Protein AF-A0A935FQ35-F1 (afdb_monomer_lite)

Sequence (147 aa):
MSIVKEIYDVTKDLAGNKIALSKIRRALLTEVKLNDKFLWDVSVNEARPANPRLIQMISNLDVTEMKAAITCGLPFELISSKKVTTELLDGIDHIKVLGGDLETVLEKTYLKIAYLKKDYMSESLNLYVRMRNIYNYNRLLQRMLGK

Radius of gyration: 15.6 Å; chains: 1; bounding box: 35×22×47 Å

pLDDT: mean 91.28, std 6.89, range [57.78, 97.62]

Foldseek 3Di:
DEPLLVLLVPDPDPLPDLPSLLVLLVSLLVLLVQLLVLLVQLPPDPDQDDLVSLVVSLVRRDCRSLVSCLVSVDPQCSSFVDFADPVLCVVQPDDPRHRHGLNVLSVVLNVLSVVCNVCVPPPPDPSSVSSSRSSSSSSSNNVRSPD

Secondary structure (DSSP, 8-state):
--HHHHHHHH-S-TTT-HHHHHHHHHHHHHHHHHHHHHTGGGSS-SSPPPHHHHHHHHHH---HHHHHHHHTT--HHHH------HHHHTT--S---TT--HHHHHHHHHHHHHHHHHHTT-TT--HHHHHHHHHHHHHHHHHHH--

Structure (mmCIF, N/CA/C/O backbone):
data_AF-A0A935FQ35-F1
#
_entry.id   AF-A0A935FQ35-F1
#
loop_
_atom_site.group_PDB
_atom_site.id
_atom_site.type_symbol
_atom_site.label_atom_id
_atom_site.label_alt_id
_atom_site.label_comp_id
_atom_site.label_asym_id
_atom_site.label_entity_id
_atom_site.label_seq_id
_atom_site.pdbx_PDB_ins_code
_atom_site.Cartn_x
_atom_site.Cartn_y
_atom_site.Cartn_z
_atom_site.occupancy
_atom_site.B_iso_or_equiv
_atom_site.auth_seq_id
_atom_site.auth_comp_id
_atom_site.auth_asym_id
_atom_site.auth_atom_id
_atom_site.pdbx_PDB_model_num
ATOM 1 N N . MET A 1 1 ? 11.519 2.660 12.904 1.00 79.06 1 MET A N 1
ATOM 2 C CA . MET A 1 1 ? 10.545 2.419 13.991 1.00 79.06 1 MET A CA 1
ATOM 3 C C . MET A 1 1 ? 9.168 2.687 13.400 1.00 79.06 1 MET A C 1
ATOM 5 O O . MET A 1 1 ? 9.091 3.609 12.601 1.00 79.06 1 MET A O 1
ATOM 9 N N . SER A 1 2 ? 8.161 1.846 13.657 1.00 94.81 2 SER A N 1
ATOM 10 C CA . SER A 1 2 ? 6.832 1.968 13.026 1.00 94.81 2 SER A CA 1
ATOM 11 C C . SER A 1 2 ? 5.839 2.592 13.996 1.00 94.81 2 SER A C 1
ATOM 13 O O . SER A 1 2 ? 5.670 2.090 15.108 1.00 94.81 2 SER A O 1
ATOM 15 N N . ILE A 1 3 ? 5.128 3.614 13.526 1.00 94.38 3 ILE A N 1
ATOM 16 C CA . ILE A 1 3 ? 4.067 4.280 14.285 1.00 94.38 3 ILE A CA 1
ATOM 17 C C . ILE A 1 3 ? 2.875 3.336 14.472 1.00 94.38 3 ILE A C 1
ATOM 19 O O . ILE A 1 3 ? 2.256 3.322 15.534 1.00 94.38 3 ILE A O 1
ATOM 23 N N . VAL A 1 4 ? 2.547 2.523 13.462 1.00 94.88 4 VAL A N 1
ATOM 24 C CA . VAL A 1 4 ? 1.482 1.518 13.562 1.00 94.88 4 VAL A CA 1
ATOM 25 C C . VAL A 1 4 ? 1.763 0.537 14.696 1.00 94.88 4 VAL A C 1
ATOM 27 O O . VAL A 1 4 ? 0.877 0.298 15.518 1.00 94.88 4 VAL A O 1
ATOM 30 N N . LYS A 1 5 ? 2.991 0.012 14.771 1.00 94.50 5 LYS A N 1
ATOM 31 C CA . LYS A 1 5 ? 3.376 -0.915 15.837 1.00 94.50 5 LYS A CA 1
ATOM 32 C C . LYS A 1 5 ? 3.316 -0.251 17.212 1.00 94.50 5 LYS A C 1
ATOM 34 O O . LYS A 1 5 ? 2.745 -0.823 18.130 1.00 94.50 5 LYS A O 1
ATOM 39 N N . GLU A 1 6 ? 3.841 0.966 17.342 1.00 93.88 6 GLU A N 1
ATOM 40 C CA . GLU A 1 6 ? 3.776 1.718 18.601 1.00 93.88 6 GLU A CA 1
ATOM 41 C C . GLU A 1 6 ? 2.335 1.915 19.077 1.00 93.88 6 GLU A C 1
ATOM 43 O O . GLU A 1 6 ? 2.031 1.666 20.239 1.00 93.88 6 GLU A O 1
ATOM 48 N N . ILE A 1 7 ? 1.432 2.326 18.179 1.00 92.88 7 ILE A N 1
ATOM 49 C CA . ILE A 1 7 ? 0.013 2.508 18.507 1.00 92.88 7 ILE A CA 1
ATOM 50 C C . ILE A 1 7 ? -0.617 1.181 18.932 1.00 92.88 7 ILE A C 1
ATOM 52 O O . ILE A 1 7 ? -1.397 1.167 19.884 1.00 92.88 7 ILE A O 1
ATOM 56 N N . TYR A 1 8 ? -0.304 0.090 18.234 1.00 91.69 8 TYR A N 1
ATOM 57 C CA . TYR A 1 8 ? -0.809 -1.237 18.566 1.00 91.69 8 TYR A CA 1
ATOM 58 C C . TYR A 1 8 ? -0.357 -1.675 19.966 1.00 91.69 8 TYR A C 1
ATOM 60 O O . TYR A 1 8 ? -1.199 -1.987 20.803 1.00 91.69 8 TYR A O 1
ATOM 68 N N . ASP A 1 9 ? 0.944 -1.598 20.255 1.00 90.81 9 ASP A N 1
ATOM 69 C CA . ASP A 1 9 ? 1.533 -2.068 21.516 1.00 90.81 9 ASP A CA 1
ATOM 70 C C . ASP A 1 9 ? 0.982 -1.312 22.745 1.00 90.81 9 ASP A C 1
ATOM 72 O O . ASP A 1 9 ? 0.853 -1.886 23.828 1.00 90.81 9 ASP A O 1
ATOM 76 N N . VAL A 1 10 ? 0.611 -0.032 22.596 1.00 91.75 10 VAL A N 1
ATOM 77 C CA . VAL A 1 10 ? 0.049 0.778 23.696 1.00 91.75 10 VAL A CA 1
ATOM 78 C C . VAL A 1 10 ? -1.478 0.700 23.814 1.00 91.75 10 VAL A C 1
ATOM 80 O O . VAL A 1 10 ? -2.038 1.148 24.820 1.00 91.75 10 VAL A O 1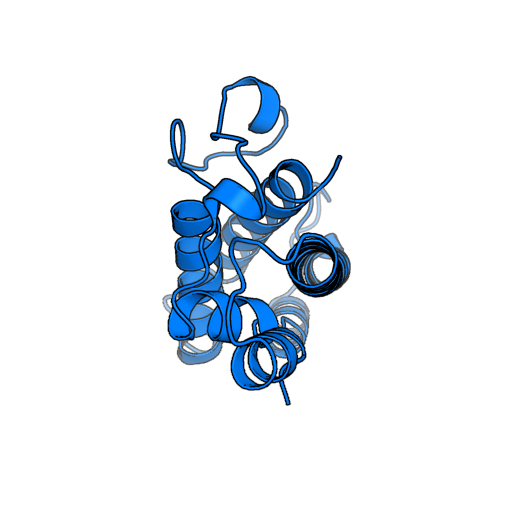
ATOM 83 N N . THR A 1 11 ? -2.179 0.155 22.815 1.00 89.38 11 THR A N 1
ATOM 84 C CA . THR A 1 11 ? -3.650 0.164 22.761 1.00 89.38 11 THR A CA 1
ATOM 85 C C . THR A 1 11 ? -4.222 -1.216 23.082 1.00 89.38 11 THR A C 1
ATOM 87 O O . THR A 1 11 ? -4.255 -2.094 22.231 1.00 89.38 11 THR A O 1
ATOM 90 N N . LYS A 1 12 ? -4.746 -1.394 24.304 1.00 75.56 12 LYS A N 1
ATOM 91 C CA . LYS A 1 12 ? -5.293 -2.684 24.780 1.00 75.56 12 LYS A CA 1
ATOM 92 C C . LYS A 1 12 ? -6.546 -3.166 24.031 1.00 75.56 12 LYS A C 1
ATOM 94 O O . LYS A 1 12 ? -6.720 -4.366 23.873 1.00 75.56 12 LYS A O 1
ATOM 99 N N . ASP A 1 13 ? -7.409 -2.245 23.601 1.00 84.38 13 ASP A N 1
ATOM 100 C CA . ASP A 1 13 ? -8.586 -2.530 22.766 1.00 84.38 13 ASP A CA 1
ATOM 101 C C . ASP A 1 13 ? -8.576 -1.601 21.552 1.00 84.38 13 ASP A C 1
ATOM 103 O O . ASP A 1 13 ? -8.977 -0.434 21.615 1.00 84.38 13 ASP A O 1
ATOM 107 N N . LEU A 1 14 ? -8.055 -2.114 20.440 1.00 85.88 14 LEU A N 1
ATOM 108 C CA . LEU A 1 14 ? -7.977 -1.355 19.202 1.00 85.88 14 LEU A CA 1
ATOM 109 C C . LEU A 1 14 ? -9.345 -1.215 18.522 1.00 85.88 14 LEU A C 1
ATOM 111 O O . LEU A 1 14 ? -9.599 -0.194 17.882 1.00 85.88 14 LEU A O 1
ATOM 115 N N . ALA A 1 15 ? -10.234 -2.199 18.681 1.00 82.56 15 ALA A N 1
ATOM 116 C CA . ALA A 1 15 ? -11.536 -2.215 18.023 1.00 82.56 15 ALA A CA 1
ATOM 117 C C . ALA A 1 15 ? -12.451 -1.102 18.556 1.00 82.56 15 ALA A C 1
ATOM 119 O O . ALA A 1 15 ? -13.135 -0.431 17.779 1.00 82.56 15 ALA A O 1
ATOM 120 N N . GLY A 1 16 ? -12.401 -0.840 19.866 1.00 84.69 16 GLY A N 1
ATOM 121 C CA . GLY A 1 16 ? -13.110 0.274 20.497 1.00 84.69 16 GLY A CA 1
ATOM 122 C C . GLY A 1 16 ? -12.470 1.651 20.266 1.00 84.69 16 GLY A C 1
ATOM 123 O O . GLY A 1 16 ? -13.125 2.684 20.439 1.00 84.69 16 GLY A O 1
ATOM 124 N N . ASN A 1 17 ? -11.200 1.714 19.850 1.00 91.88 17 ASN A N 1
ATOM 125 C CA . ASN A 1 17 ? -10.429 2.956 19.838 1.00 91.88 17 ASN A CA 1
ATOM 126 C C . ASN A 1 17 ? -10.365 3.623 18.454 1.00 91.88 17 ASN A C 1
ATOM 128 O O . ASN A 1 17 ? -9.380 3.537 17.714 1.00 91.88 17 ASN A O 1
ATOM 132 N N . LYS A 1 18 ? -11.405 4.403 18.137 1.00 90.31 18 LYS A N 1
ATOM 133 C CA . LYS A 1 18 ? -11.505 5.171 16.879 1.00 90.31 18 LYS A CA 1
ATOM 134 C C . LYS A 1 18 ? -10.328 6.125 16.639 1.00 90.31 18 LYS A C 1
ATOM 136 O O . LYS A 1 18 ? -9.962 6.367 15.488 1.00 90.31 18 LYS A O 1
ATOM 141 N N . ILE A 1 19 ? -9.736 6.682 17.699 1.00 92.69 19 ILE A N 1
ATOM 142 C CA . ILE A 1 19 ? -8.594 7.600 17.583 1.00 92.69 19 ILE A CA 1
ATOM 143 C C . ILE A 1 19 ? -7.356 6.830 17.116 1.00 92.69 19 ILE A C 1
ATOM 145 O O . ILE A 1 19 ? -6.684 7.272 16.184 1.00 92.69 19 ILE A O 1
ATOM 149 N N . ALA A 1 20 ? -7.078 5.675 17.723 1.00 93.75 20 ALA A N 1
ATOM 150 C CA . ALA A 1 20 ? -5.974 4.804 17.330 1.00 93.75 20 ALA A CA 1
ATOM 151 C C . ALA A 1 20 ? -6.133 4.316 15.881 1.00 93.75 20 ALA A C 1
ATOM 153 O O . ALA A 1 20 ? -5.219 4.493 15.075 1.00 93.75 20 ALA A O 1
ATOM 154 N N . LEU A 1 21 ? -7.323 3.830 15.508 1.00 93.94 21 LEU A N 1
ATOM 155 C CA . LEU A 1 21 ? -7.633 3.404 14.136 1.00 93.94 21 LEU A CA 1
ATOM 156 C C . LEU A 1 21 ? -7.439 4.533 13.110 1.00 93.94 21 LEU A C 1
ATOM 158 O O . LEU A 1 21 ? -6.870 4.323 12.039 1.00 93.94 21 LEU A O 1
ATOM 162 N N . SER A 1 22 ? -7.855 5.759 13.443 1.00 93.75 22 SER A N 1
ATOM 163 C CA . SER A 1 22 ? -7.659 6.935 12.584 1.00 93.75 22 SER A CA 1
ATOM 164 C C . SER A 1 22 ? -6.178 7.295 12.412 1.00 93.75 22 SER A C 1
ATOM 166 O O . SER A 1 22 ? -5.736 7.612 11.303 1.00 93.75 22 SER A O 1
ATOM 168 N N . LYS A 1 23 ? -5.384 7.207 13.487 1.00 95.25 23 LYS A N 1
ATOM 169 C CA . LYS A 1 23 ? -3.931 7.430 13.435 1.00 95.25 23 LYS A CA 1
ATOM 170 C C . LYS A 1 23 ? -3.228 6.373 12.582 1.00 95.25 23 LYS A C 1
ATOM 172 O O . LYS A 1 23 ? -2.430 6.745 11.727 1.00 95.25 23 LYS A O 1
ATOM 177 N N . ILE A 1 24 ? -3.583 5.098 12.742 1.00 95.81 24 ILE A N 1
ATOM 178 C CA . ILE A 1 24 ? -3.083 3.992 11.910 1.00 95.81 24 ILE A CA 1
ATOM 179 C C . ILE A 1 24 ? -3.425 4.228 10.437 1.00 95.81 24 ILE A C 1
ATOM 181 O O . ILE A 1 24 ? -2.535 4.204 9.588 1.00 95.81 24 ILE A O 1
ATOM 185 N N . ARG A 1 25 ? -4.692 4.538 10.120 1.00 95.94 25 ARG A N 1
ATOM 186 C CA . ARG A 1 25 ? -5.117 4.856 8.746 1.00 95.94 25 ARG A CA 1
ATOM 187 C C . ARG A 1 25 ? -4.278 5.989 8.158 1.00 95.94 25 ARG A C 1
ATOM 189 O O . ARG A 1 25 ? -3.871 5.921 7.001 1.00 95.94 25 ARG A O 1
ATOM 196 N N . ARG A 1 26 ? -4.015 7.040 8.942 1.00 96.44 26 ARG A N 1
ATOM 197 C CA . ARG A 1 26 ? -3.197 8.181 8.512 1.00 96.44 26 ARG A CA 1
ATOM 198 C C . ARG A 1 26 ? -1.737 7.788 8.281 1.00 96.44 26 ARG A C 1
ATOM 200 O O . ARG A 1 26 ? -1.170 8.254 7.296 1.00 96.44 26 ARG A O 1
ATOM 207 N N . ALA A 1 27 ? -1.147 6.963 9.145 1.00 96.88 27 ALA A N 1
ATOM 208 C CA . ALA A 1 27 ? 0.220 6.467 8.982 1.00 96.88 27 ALA A CA 1
ATOM 209 C C . ALA A 1 27 ? 0.359 5.675 7.673 1.00 96.88 27 ALA A C 1
ATOM 211 O O . ALA A 1 27 ? 1.166 6.040 6.819 1.00 96.88 27 ALA A O 1
ATOM 212 N N . LEU A 1 28 ? -0.536 4.706 7.449 1.00 97.19 28 LEU A N 1
ATOM 213 C CA . LEU A 1 28 ? -0.609 3.942 6.200 1.00 97.19 28 LEU A CA 1
ATOM 214 C C . LEU A 1 28 ? -0.792 4.852 4.980 1.00 97.19 28 LEU A C 1
ATOM 216 O O . LEU A 1 28 ? -0.039 4.764 4.015 1.00 97.19 28 LEU A O 1
ATOM 220 N N . LEU A 1 29 ? -1.750 5.784 5.022 1.00 97.25 29 LEU A N 1
ATOM 221 C CA . LEU A 1 29 ? -1.990 6.706 3.909 1.00 97.25 29 LEU A CA 1
ATOM 222 C C . LEU A 1 29 ? -0.778 7.607 3.624 1.00 97.25 29 LEU A C 1
ATOM 224 O O . LEU A 1 29 ? -0.561 7.996 2.479 1.00 97.25 29 LEU A O 1
ATOM 228 N N . THR A 1 30 ? -0.002 7.959 4.648 1.00 97.12 30 THR A N 1
ATOM 229 C CA . THR A 1 30 ? 1.198 8.792 4.501 1.00 97.12 30 THR A CA 1
ATOM 230 C C . THR A 1 30 ? 2.303 8.030 3.781 1.00 97.12 30 THR A C 1
ATOM 232 O O . THR A 1 30 ? 2.840 8.551 2.805 1.00 97.12 30 THR A O 1
ATOM 235 N N . GLU A 1 31 ? 2.580 6.790 4.194 1.00 97.38 31 GLU A N 1
ATOM 236 C CA . GLU A 1 31 ? 3.543 5.907 3.523 1.00 97.38 31 GLU A CA 1
ATOM 237 C C . GLU A 1 31 ? 3.155 5.678 2.054 1.00 97.38 31 GLU A C 1
ATOM 239 O O . GLU A 1 31 ? 3.956 5.904 1.147 1.00 97.38 31 GLU A O 1
ATOM 244 N N . VAL A 1 32 ? 1.887 5.345 1.794 1.00 96.81 32 VAL A N 1
ATOM 245 C CA . VAL A 1 32 ? 1.375 5.124 0.432 1.00 96.81 32 VAL A CA 1
ATOM 246 C C . VAL A 1 32 ? 1.503 6.393 -0.428 1.00 96.81 32 VAL A C 1
ATOM 248 O O . VAL A 1 32 ? 1.925 6.326 -1.584 1.00 96.81 32 VAL A O 1
ATOM 251 N N . LYS A 1 33 ? 1.184 7.579 0.109 1.00 96.31 33 LYS A N 1
ATOM 252 C CA . LYS A 1 33 ? 1.349 8.852 -0.620 1.00 96.31 33 LYS A CA 1
ATOM 253 C C . LYS A 1 33 ? 2.810 9.182 -0.907 1.00 96.31 33 LYS A C 1
ATOM 255 O O . LYS A 1 33 ? 3.105 9.768 -1.945 1.00 96.31 33 LYS A O 1
ATOM 260 N N . LEU A 1 34 ? 3.716 8.849 0.008 1.00 96.31 34 LEU A N 1
ATOM 261 C CA . LEU A 1 34 ? 5.145 9.053 -0.193 1.00 96.31 34 LEU A CA 1
ATOM 262 C C . LEU A 1 34 ? 5.671 8.134 -1.303 1.00 96.31 34 LEU A C 1
ATOM 264 O O . LEU A 1 34 ? 6.315 8.614 -2.235 1.00 96.31 34 LEU A O 1
ATOM 268 N N . ASN A 1 35 ? 5.297 6.855 -1.267 1.00 96.38 35 ASN A N 1
ATOM 269 C CA . ASN A 1 35 ? 5.611 5.900 -2.327 1.00 96.38 35 ASN A CA 1
ATOM 270 C C . ASN A 1 35 ? 5.076 6.353 -3.690 1.00 96.38 35 ASN A C 1
ATOM 272 O O . ASN A 1 35 ? 5.774 6.219 -4.689 1.00 96.38 35 ASN A O 1
ATOM 276 N N . ASP A 1 36 ? 3.884 6.952 -3.746 1.00 94.25 36 ASP A N 1
ATOM 277 C CA . ASP A 1 36 ? 3.321 7.474 -5.000 1.00 94.25 36 ASP A CA 1
ATOM 278 C C . ASP A 1 36 ? 4.201 8.554 -5.627 1.00 94.25 36 ASP A C 1
ATOM 280 O O . ASP A 1 36 ? 4.425 8.551 -6.834 1.00 94.25 36 ASP A O 1
ATOM 284 N N . LYS A 1 37 ? 4.748 9.453 -4.796 1.00 93.31 37 LYS A N 1
ATOM 285 C CA . LYS A 1 37 ? 5.671 10.501 -5.251 1.00 93.31 37 LYS A CA 1
ATOM 286 C C . LYS A 1 37 ? 6.951 9.905 -5.822 1.00 93.31 37 LYS A C 1
ATOM 288 O O . LYS A 1 37 ? 7.442 10.388 -6.836 1.00 93.31 37 LYS A O 1
ATOM 293 N N . PHE A 1 38 ? 7.484 8.853 -5.201 1.00 93.44 38 PHE A N 1
ATOM 294 C CA . PHE A 1 38 ? 8.663 8.161 -5.724 1.00 93.44 38 PHE A CA 1
ATOM 295 C C . PHE A 1 38 ? 8.370 7.402 -7.015 1.00 93.44 38 PHE A C 1
ATOM 297 O O . PHE A 1 38 ? 9.247 7.294 -7.864 1.00 93.44 38 PHE A O 1
ATOM 304 N N . LEU A 1 39 ? 7.140 6.915 -7.182 1.00 92.44 39 LEU A N 1
ATOM 305 C CA . LEU A 1 39 ? 6.680 6.174 -8.353 1.00 92.44 39 LEU A CA 1
ATOM 306 C C . LEU A 1 39 ? 6.173 7.069 -9.492 1.00 92.44 39 LEU A C 1
ATOM 308 O O . LEU A 1 39 ? 5.765 6.554 -10.530 1.00 92.44 39 LEU A O 1
ATOM 312 N N . TRP A 1 40 ? 6.221 8.393 -9.344 1.00 88.38 40 TRP A N 1
ATOM 313 C CA . TRP A 1 40 ? 5.671 9.316 -10.336 1.00 88.38 40 TRP A CA 1
ATOM 314 C C . TRP A 1 40 ? 6.272 9.128 -11.735 1.00 88.38 40 TRP A C 1
ATOM 316 O O . TRP A 1 40 ? 5.548 9.147 -12.724 1.00 88.38 40 TRP A O 1
ATOM 326 N N . ASP A 1 41 ? 7.570 8.849 -11.840 1.00 85.94 41 ASP A N 1
ATOM 327 C CA . ASP A 1 41 ? 8.233 8.705 -13.144 1.00 85.94 41 ASP A CA 1
ATOM 328 C C . ASP A 1 41 ? 7.845 7.417 -13.889 1.00 85.94 41 ASP A C 1
ATOM 330 O O . ASP A 1 41 ? 8.054 7.321 -15.094 1.00 85.94 41 ASP A O 1
ATOM 334 N N . VAL A 1 42 ? 7.274 6.427 -13.191 1.00 88.50 42 VAL A N 1
ATOM 335 C CA . VAL A 1 42 ? 6.693 5.218 -13.811 1.00 88.50 42 VAL A CA 1
ATOM 336 C C . VAL A 1 42 ? 5.179 5.316 -13.985 1.00 88.50 42 VAL A C 1
ATOM 338 O O . VAL A 1 42 ? 4.557 4.347 -14.431 1.00 88.50 42 VAL A O 1
ATOM 341 N N . SER A 1 43 ? 4.590 6.468 -13.644 1.00 79.69 43 SER A N 1
ATOM 342 C CA . SER A 1 43 ? 3.221 6.809 -14.026 1.00 79.69 43 SER A CA 1
ATOM 343 C C . SER A 1 43 ? 3.130 7.020 -15.546 1.00 79.69 43 SER A C 1
ATOM 345 O O . SER A 1 43 ? 4.067 6.710 -16.278 1.00 79.69 43 SER A O 1
ATOM 347 N N . VAL A 1 44 ? 1.995 7.512 -16.039 1.00 67.12 44 VAL A N 1
ATOM 348 C CA . VAL A 1 44 ? 1.570 7.553 -17.457 1.00 67.12 44 VAL A CA 1
ATOM 349 C C . VAL A 1 44 ? 2.485 8.368 -18.404 1.00 67.12 44 VAL A C 1
ATOM 351 O O . VAL A 1 44 ? 2.112 8.635 -19.540 1.00 67.12 44 VAL A O 1
ATOM 354 N N . ASN A 1 45 ? 3.684 8.764 -17.978 1.00 59.69 45 ASN A N 1
ATOM 355 C CA . ASN A 1 45 ? 4.673 9.410 -18.831 1.00 59.69 45 ASN A CA 1
ATOM 356 C C . ASN A 1 45 ? 5.121 8.479 -19.971 1.00 59.69 45 ASN A C 1
ATOM 358 O O . ASN A 1 45 ? 5.463 7.314 -19.760 1.00 59.69 45 ASN A O 1
ATOM 362 N N . GLU A 1 46 ? 5.154 9.029 -21.185 1.00 57.78 46 GLU A N 1
ATOM 363 C CA . GLU A 1 46 ? 5.440 8.311 -22.436 1.00 57.78 46 GLU A CA 1
ATOM 364 C C . GLU A 1 46 ? 6.884 7.783 -22.527 1.00 57.78 46 GLU A C 1
ATOM 366 O O . GLU A 1 46 ? 7.160 6.842 -23.272 1.00 57.78 46 GLU A O 1
ATOM 371 N N . ALA A 1 47 ? 7.812 8.332 -21.736 1.00 76.19 47 ALA A N 1
ATOM 372 C CA . ALA A 1 47 ? 9.206 7.903 -21.716 1.00 76.19 47 ALA A CA 1
ATOM 373 C C . ALA A 1 47 ? 9.494 6.962 -20.536 1.00 76.19 47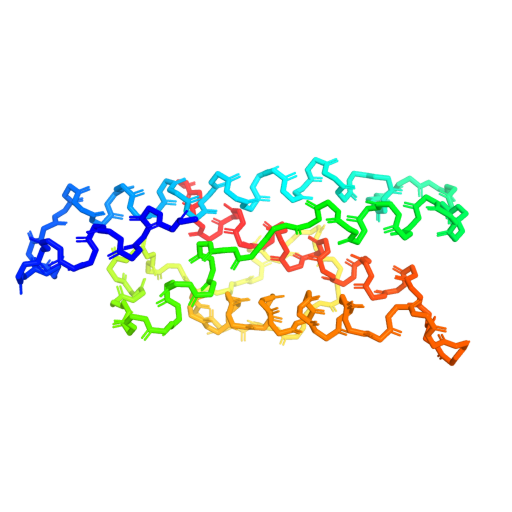 ALA A C 1
ATOM 375 O O . ALA A 1 47 ? 9.501 7.367 -19.373 1.00 76.19 47 ALA A O 1
ATOM 376 N N . ARG A 1 48 ? 9.803 5.696 -20.845 1.00 86.44 48 ARG A N 1
ATOM 377 C CA . ARG A 1 48 ? 10.277 4.709 -19.864 1.00 86.44 48 ARG A CA 1
ATOM 378 C C . ARG A 1 48 ? 11.557 5.218 -19.172 1.00 86.44 48 ARG A C 1
ATOM 380 O O . ARG A 1 48 ? 12.553 5.434 -19.865 1.00 86.44 48 ARG A O 1
ATOM 387 N N . PRO A 1 49 ? 11.592 5.317 -17.828 1.00 89.31 49 PRO A N 1
ATOM 388 C CA . PRO A 1 49 ? 12.809 5.687 -17.113 1.00 89.31 49 PRO A CA 1
ATOM 389 C C . PRO A 1 49 ? 13.943 4.683 -17.343 1.00 89.31 49 PRO A C 1
ATOM 391 O O . PRO A 1 49 ? 13.716 3.471 -17.424 1.00 89.31 49 PRO A O 1
ATOM 394 N N . ALA A 1 50 ? 15.178 5.183 -17.389 1.00 89.75 50 ALA A N 1
ATOM 395 C CA . ALA A 1 50 ? 16.368 4.341 -17.450 1.00 89.75 50 ALA A CA 1
ATOM 396 C C . ALA A 1 50 ? 16.540 3.509 -16.162 1.00 89.75 50 ALA A C 1
ATOM 398 O O . ALA A 1 50 ? 16.126 3.921 -15.075 1.00 89.75 50 ALA A O 1
ATOM 399 N N . ASN A 1 51 ? 17.210 2.357 -16.263 1.00 89.19 51 ASN A N 1
ATOM 400 C CA . ASN A 1 51 ? 17.401 1.438 -15.132 1.00 89.19 51 ASN A CA 1
ATOM 401 C C . ASN A 1 51 ? 18.004 2.089 -13.868 1.00 89.19 51 ASN A C 1
ATOM 403 O O . ASN A 1 51 ? 17.471 1.823 -12.792 1.00 89.19 51 ASN A O 1
ATOM 407 N N . PRO A 1 52 ? 19.022 2.975 -13.937 1.00 91.75 52 PRO A N 1
ATOM 408 C CA . PRO A 1 52 ? 19.542 3.640 -12.738 1.00 91.75 52 PRO A CA 1
ATOM 409 C C . PRO A 1 52 ? 18.473 4.433 -11.974 1.00 91.75 52 PRO A C 1
ATOM 411 O O . PRO A 1 52 ? 18.431 4.402 -10.744 1.00 91.75 52 PRO A O 1
ATOM 414 N N . ARG A 1 53 ? 17.553 5.086 -12.698 1.00 92.12 53 ARG A N 1
ATOM 415 C CA . ARG A 1 53 ? 16.427 5.803 -12.091 1.00 92.12 53 ARG A CA 1
ATOM 416 C C . ARG A 1 53 ? 15.450 4.836 -11.427 1.00 92.12 53 ARG A C 1
ATOM 418 O O . ARG A 1 53 ? 15.034 5.085 -10.301 1.00 92.12 53 ARG A O 1
ATOM 425 N N . LEU A 1 54 ? 15.136 3.712 -12.075 1.00 92.56 54 LEU A N 1
ATOM 426 C CA . LEU A 1 54 ? 14.276 2.673 -11.493 1.00 92.56 54 LEU A CA 1
ATOM 427 C C . LEU A 1 54 ? 14.865 2.106 -10.193 1.00 92.56 54 LEU A C 1
ATOM 429 O O . LEU A 1 54 ? 14.135 1.940 -9.221 1.00 92.56 54 LEU A O 1
ATOM 433 N N . ILE A 1 55 ? 16.177 1.867 -10.147 1.00 92.88 55 ILE A N 1
ATOM 434 C CA . ILE A 1 55 ? 16.874 1.385 -8.945 1.00 92.88 55 ILE A CA 1
ATOM 435 C C . ILE A 1 55 ? 16.771 2.407 -7.806 1.00 92.88 55 ILE A C 1
ATOM 437 O O . ILE A 1 55 ? 16.419 2.040 -6.686 1.00 92.88 55 ILE A O 1
ATOM 441 N N . GLN A 1 56 ? 16.996 3.693 -8.096 1.00 93.19 56 GLN A N 1
ATOM 442 C CA . GLN A 1 56 ? 16.839 4.767 -7.110 1.00 93.19 56 GLN A CA 1
ATOM 443 C C . GLN A 1 56 ? 15.404 4.848 -6.566 1.00 93.19 56 GLN A C 1
ATOM 445 O O . GLN A 1 56 ? 15.180 5.087 -5.380 1.00 93.19 56 GLN A O 1
ATOM 450 N N . MET A 1 57 ? 14.404 4.652 -7.424 1.00 94.12 57 MET A N 1
ATOM 451 C CA . MET A 1 57 ? 13.013 4.614 -6.983 1.00 94.12 57 MET A CA 1
ATOM 452 C C . MET A 1 57 ? 12.762 3.419 -6.054 1.00 94.12 57 MET A C 1
ATOM 454 O O . MET A 1 57 ? 12.158 3.597 -5.000 1.00 94.12 57 MET A O 1
ATOM 458 N N . ILE A 1 58 ? 13.269 2.227 -6.395 1.00 94.69 58 ILE A N 1
ATOM 459 C CA . ILE A 1 58 ? 13.148 1.009 -5.572 1.00 94.69 58 ILE A CA 1
ATOM 460 C C . ILE A 1 58 ? 13.769 1.205 -4.187 1.00 94.69 58 ILE A C 1
ATOM 462 O O . ILE A 1 58 ? 13.164 0.803 -3.191 1.00 94.69 58 ILE A O 1
ATOM 466 N N . SER A 1 59 ? 14.944 1.839 -4.099 1.00 93.75 59 SER A N 1
ATOM 467 C CA . SER A 1 59 ? 15.595 2.102 -2.810 1.00 93.75 59 SER A CA 1
ATOM 468 C C . SER A 1 59 ? 14.782 3.042 -1.919 1.00 93.75 59 SER A C 1
ATOM 470 O O . SER A 1 59 ? 14.807 2.885 -0.700 1.00 93.75 59 SER A O 1
ATOM 472 N N . ASN A 1 60 ? 14.036 3.974 -2.520 1.00 95.00 60 ASN A N 1
ATOM 473 C CA . ASN A 1 60 ? 13.244 4.973 -1.801 1.00 95.00 60 ASN A CA 1
ATOM 474 C C . ASN A 1 60 ? 11.873 4.469 -1.338 1.00 95.00 60 ASN A C 1
ATOM 476 O O . ASN A 1 60 ? 11.289 5.077 -0.446 1.00 95.00 60 ASN A O 1
ATOM 480 N N . LEU A 1 61 ? 11.345 3.389 -1.924 1.00 96.12 61 LEU A N 1
ATOM 481 C CA . LEU A 1 61 ? 10.065 2.822 -1.492 1.00 96.12 61 LEU A CA 1
ATOM 482 C C . LEU A 1 61 ? 10.121 2.436 -0.013 1.00 96.12 61 LEU A C 1
ATOM 484 O O . LEU A 1 61 ? 11.071 1.785 0.413 1.00 96.12 61 LEU A O 1
ATOM 488 N N . ASP A 1 62 ? 9.091 2.761 0.756 1.00 95.06 62 ASP A N 1
ATOM 489 C CA . ASP A 1 62 ? 8.955 2.343 2.151 1.00 95.06 62 ASP A CA 1
ATOM 490 C C . ASP A 1 62 ? 7.765 1.393 2.317 1.00 95.06 62 ASP A C 1
ATOM 492 O O . ASP A 1 62 ? 6.786 1.448 1.575 1.00 95.06 62 ASP A O 1
ATOM 496 N N . VAL A 1 63 ? 7.886 0.469 3.261 1.00 96.19 63 VAL A N 1
ATOM 497 C CA . VAL A 1 63 ? 6.849 -0.511 3.615 1.00 96.19 63 VAL A CA 1
ATOM 498 C C . VAL A 1 63 ? 6.801 -0.758 5.120 1.00 96.19 63 VAL A C 1
ATOM 500 O O . VAL A 1 63 ? 6.325 -1.800 5.572 1.00 96.19 63 VAL A O 1
ATOM 503 N N . THR A 1 64 ? 7.384 0.141 5.905 1.00 97.06 64 THR A N 1
ATOM 504 C CA . THR A 1 64 ? 7.516 0.006 7.352 1.00 97.06 64 THR A CA 1
ATOM 505 C C . THR A 1 64 ? 6.148 -0.086 8.023 1.00 97.06 64 THR A C 1
ATOM 507 O O . THR A 1 64 ? 5.924 -0.996 8.826 1.00 97.06 64 THR A O 1
ATOM 510 N N . GLU A 1 65 ? 5.219 0.796 7.660 1.00 97.62 65 GLU A N 1
ATOM 511 C CA . GLU A 1 65 ? 3.870 0.821 8.222 1.00 97.62 65 GLU A CA 1
ATOM 512 C C . GLU A 1 65 ? 2.991 -0.290 7.643 1.00 97.62 65 GLU A C 1
ATOM 514 O O . GLU A 1 65 ? 2.256 -0.929 8.398 1.00 97.62 65 GLU A O 1
ATOM 519 N N . MET A 1 66 ? 3.107 -0.596 6.343 1.00 96.62 66 MET A N 1
ATOM 520 C CA . MET A 1 66 ? 2.435 -1.761 5.751 1.00 96.62 66 MET A CA 1
ATOM 521 C C . MET A 1 66 ? 2.840 -3.062 6.450 1.00 96.62 66 MET A C 1
ATOM 523 O O . MET A 1 66 ? 1.983 -3.844 6.860 1.00 96.62 66 MET A O 1
ATOM 527 N N . LYS A 1 67 ? 4.147 -3.283 6.627 1.00 96.56 67 LYS A N 1
ATOM 528 C CA . LYS A 1 67 ? 4.674 -4.472 7.302 1.00 96.56 67 LYS A CA 1
ATOM 529 C C . LYS A 1 67 ? 4.138 -4.563 8.725 1.00 96.56 67 LYS A C 1
ATOM 531 O O . LYS A 1 67 ? 3.658 -5.621 9.114 1.00 96.56 67 LYS A O 1
ATOM 536 N N . ALA A 1 68 ? 4.205 -3.468 9.483 1.00 96.12 68 ALA A N 1
ATOM 537 C CA . ALA A 1 68 ? 3.709 -3.439 10.852 1.00 96.12 68 ALA A CA 1
ATOM 538 C C . ALA A 1 68 ? 2.216 -3.779 10.923 1.00 96.12 68 ALA A C 1
ATOM 540 O O . ALA A 1 68 ? 1.836 -4.643 11.709 1.00 96.12 68 ALA A O 1
ATOM 541 N N . ALA A 1 69 ? 1.398 -3.177 10.056 1.00 94.88 69 ALA A N 1
ATOM 542 C CA . ALA A 1 69 ? -0.037 -3.429 10.003 1.00 94.88 69 ALA A CA 1
ATOM 543 C C . ALA A 1 69 ? -0.377 -4.910 9.774 1.00 94.88 69 ALA A C 1
ATOM 545 O O . ALA A 1 69 ? -1.231 -5.447 10.477 1.00 94.88 69 ALA A O 1
ATOM 546 N N . ILE A 1 70 ? 0.318 -5.576 8.846 1.00 94.31 70 ILE A N 1
ATOM 547 C CA . ILE A 1 70 ? 0.140 -7.014 8.587 1.00 94.31 70 ILE A CA 1
ATOM 548 C C . ILE A 1 70 ? 0.574 -7.826 9.811 1.00 94.31 70 ILE A C 1
ATOM 550 O O . ILE A 1 70 ? -0.160 -8.682 10.293 1.00 94.31 70 ILE A O 1
ATOM 554 N N . THR A 1 71 ? 1.762 -7.547 10.355 1.00 93.50 71 THR A N 1
ATOM 555 C CA . THR A 1 71 ? 2.329 -8.359 11.444 1.00 93.50 71 THR A CA 1
ATOM 556 C C . THR A 1 71 ? 1.599 -8.212 12.775 1.00 93.50 71 THR A C 1
ATOM 558 O O . THR A 1 71 ? 1.625 -9.136 13.581 1.00 93.50 71 THR A O 1
ATOM 561 N N . CYS A 1 72 ? 0.964 -7.064 13.019 1.00 90.50 72 CYS A N 1
ATOM 562 C CA . CYS A 1 72 ? 0.198 -6.808 14.235 1.00 90.50 72 CYS A CA 1
ATOM 563 C C . CYS A 1 72 ? -1.227 -7.383 14.180 1.00 90.50 72 CYS A C 1
ATOM 565 O O . CYS A 1 72 ? -1.925 -7.303 15.183 1.00 90.50 72 CYS A O 1
ATOM 567 N N . GLY A 1 73 ? -1.677 -7.934 13.044 1.00 84.88 73 GLY A N 1
ATOM 568 C CA . GLY A 1 73 ? -3.027 -8.493 12.915 1.00 84.88 73 GLY A CA 1
ATOM 569 C C . GLY A 1 73 ? -4.124 -7.447 13.123 1.00 84.88 73 GLY A C 1
ATOM 570 O O . GLY A 1 73 ? 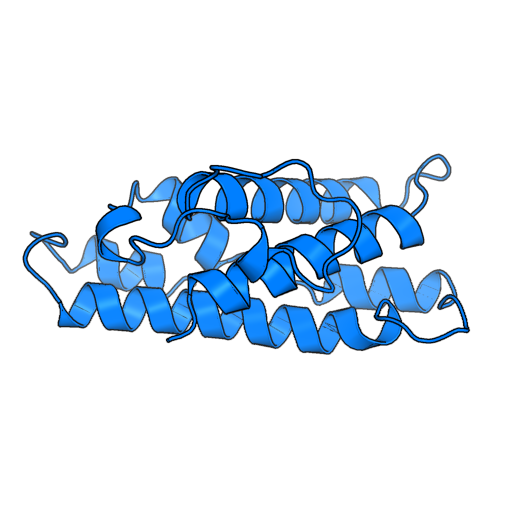-5.082 -7.679 13.860 1.00 84.88 73 GLY A O 1
ATOM 571 N N . LEU A 1 74 ? -3.957 -6.256 12.538 1.00 90.06 74 LEU A N 1
ATOM 572 C CA . LEU A 1 74 ? -4.921 -5.174 12.720 1.00 90.06 74 LEU A CA 1
ATOM 573 C C . LEU A 1 74 ? -6.303 -5.551 12.156 1.00 90.06 74 LEU A C 1
ATOM 575 O O . LEU A 1 74 ? -6.384 -6.175 11.102 1.00 90.06 74 LEU A O 1
ATOM 579 N N . PRO A 1 75 ? -7.406 -5.089 12.772 1.00 90.50 75 PRO A N 1
ATOM 580 C CA . PRO A 1 75 ? -8.744 -5.276 12.226 1.00 90.50 75 PRO A CA 1
ATOM 581 C C . PRO A 1 75 ? -8.954 -4.344 11.020 1.00 90.50 75 PRO A C 1
ATOM 583 O O . PRO A 1 75 ? -9.484 -3.235 11.147 1.00 90.50 75 PRO A O 1
ATOM 586 N N . PHE A 1 76 ? -8.506 -4.771 9.836 1.00 93.12 76 PHE A N 1
ATOM 587 C CA . PHE A 1 76 ? -8.483 -3.948 8.622 1.00 93.12 76 PHE A CA 1
ATOM 588 C C . PHE A 1 76 ? -9.860 -3.432 8.200 1.00 93.12 76 PHE A C 1
ATOM 590 O O . PHE A 1 76 ? -9.948 -2.304 7.719 1.00 93.12 76 PHE A O 1
ATOM 597 N N . GLU A 1 77 ? -10.935 -4.177 8.457 1.00 92.50 77 GLU A N 1
ATOM 598 C CA . GLU A 1 77 ? -12.312 -3.741 8.182 1.00 92.50 77 GLU A CA 1
ATOM 599 C C . GLU A 1 77 ? -12.710 -2.487 8.981 1.00 92.50 77 GLU A C 1
ATOM 601 O O . GLU A 1 77 ? -13.466 -1.643 8.495 1.00 92.50 77 GLU A O 1
ATOM 606 N N . LEU A 1 78 ? -12.153 -2.314 10.188 1.00 91.94 78 LEU A N 1
ATOM 607 C CA . LEU A 1 78 ? -12.353 -1.113 11.007 1.00 91.94 78 LEU A CA 1
ATOM 608 C C . LEU A 1 78 ? -11.488 0.061 10.522 1.00 91.94 78 LEU A C 1
ATOM 610 O O . LEU A 1 78 ? -11.817 1.229 10.749 1.00 91.94 78 LEU A O 1
ATOM 614 N N . ILE A 1 79 ? -10.385 -0.233 9.824 1.00 92.75 79 ILE A N 1
ATOM 615 C CA . ILE A 1 79 ? -9.533 0.770 9.179 1.00 92.75 79 ILE A CA 1
ATOM 616 C C . ILE A 1 79 ? -10.156 1.221 7.862 1.00 92.75 79 ILE A C 1
ATOM 618 O O . ILE A 1 79 ? -10.182 2.420 7.609 1.00 92.75 79 ILE A O 1
ATOM 622 N N . SER A 1 80 ? -10.669 0.326 7.028 1.00 93.38 80 SER A N 1
ATOM 623 C CA . SER A 1 80 ? -11.450 0.664 5.840 1.00 93.38 80 SER A CA 1
ATOM 624 C C . SER A 1 80 ? -12.384 -0.484 5.490 1.00 93.38 80 SER A C 1
ATOM 626 O O . SER A 1 80 ? -11.941 -1.608 5.284 1.00 93.38 80 SER A O 1
ATOM 628 N N . SER A 1 81 ? -13.669 -0.173 5.346 1.00 92.44 81 SER A N 1
ATOM 629 C CA . SER A 1 81 ? -14.689 -1.118 4.890 1.00 92.44 81 SER A CA 1
ATOM 630 C C . SER A 1 81 ? -14.813 -1.177 3.362 1.00 92.44 81 SER A C 1
ATOM 632 O O . SER A 1 81 ? -15.678 -1.878 2.834 1.00 92.44 81 SER A O 1
ATOM 634 N N . LYS A 1 82 ? -13.983 -0.422 2.626 1.00 94.31 82 LYS A N 1
ATOM 635 C CA . LYS A 1 82 ? -14.005 -0.408 1.160 1.00 94.31 82 LYS A CA 1
ATOM 636 C C . LYS A 1 82 ? -13.526 -1.758 0.624 1.00 94.31 82 LYS A C 1
ATOM 638 O O . LYS A 1 82 ? -12.434 -2.210 0.960 1.00 94.31 82 LYS A O 1
ATOM 643 N N . LYS A 1 83 ? -14.312 -2.348 -0.275 1.00 94.38 83 LYS A N 1
ATOM 644 C CA . LYS A 1 83 ? -13.882 -3.454 -1.141 1.00 94.38 83 LYS A CA 1
ATOM 645 C C . LYS A 1 83 ? -13.497 -2.910 -2.503 1.00 94.38 83 LYS A C 1
ATOM 647 O O . LYS A 1 83 ? -14.055 -1.907 -2.933 1.00 94.38 83 LYS A O 1
ATOM 652 N N . VAL A 1 84 ? -12.569 -3.569 -3.184 1.00 94.12 84 VAL A N 1
ATOM 653 C CA . VAL A 1 84 ? -12.166 -3.201 -4.542 1.00 94.12 84 VAL A CA 1
ATOM 654 C C . VAL A 1 84 ? -13.335 -3.426 -5.498 1.00 94.12 84 VAL A C 1
ATOM 656 O O . VAL A 1 84 ? -13.694 -4.566 -5.796 1.00 94.12 84 VAL A O 1
ATOM 659 N N . THR A 1 85 ? -13.903 -2.334 -5.996 1.00 94.12 85 THR A N 1
ATOM 660 C CA . THR A 1 85 ? -14.943 -2.330 -7.026 1.00 94.12 85 THR A CA 1
ATOM 661 C C . THR A 1 85 ? -14.383 -1.876 -8.371 1.00 94.12 85 THR A C 1
ATOM 663 O O . THR A 1 85 ? -13.240 -1.424 -8.467 1.00 94.12 85 THR A O 1
ATOM 666 N N . THR A 1 86 ? -15.197 -1.975 -9.418 1.00 91.44 86 THR A N 1
ATOM 667 C CA . THR A 1 86 ? -14.896 -1.432 -10.748 1.00 91.44 86 THR A CA 1
ATOM 668 C C . THR A 1 86 ? -14.586 0.061 -10.705 1.00 91.44 86 THR A C 1
ATOM 670 O O . THR A 1 86 ? -13.627 0.498 -11.331 1.00 91.44 86 THR A O 1
ATOM 673 N N . GLU A 1 87 ? -15.309 0.829 -9.890 1.00 91.62 87 GLU A N 1
ATOM 674 C CA . GLU A 1 87 ? -15.108 2.277 -9.746 1.00 91.62 87 GLU A CA 1
ATOM 675 C C . GLU A 1 87 ? -13.754 2.584 -9.094 1.00 91.62 87 GLU A C 1
ATOM 677 O O . GLU A 1 87 ? -13.044 3.500 -9.504 1.00 91.62 87 GLU A O 1
ATOM 682 N N . LEU A 1 88 ? -13.338 1.785 -8.102 1.00 91.69 88 LEU A N 1
ATOM 683 C CA . LEU A 1 88 ? -12.019 1.942 -7.481 1.00 91.69 88 LEU A CA 1
ATOM 684 C C . LEU A 1 88 ? -10.866 1.562 -8.409 1.00 91.69 88 LEU A C 1
ATOM 686 O O . LEU A 1 88 ? -9.746 2.023 -8.175 1.00 91.69 88 LEU A O 1
ATOM 690 N N . LEU A 1 89 ? -11.122 0.758 -9.440 1.00 91.69 89 LEU A N 1
ATOM 691 C CA . LEU A 1 89 ? -10.141 0.363 -10.449 1.00 91.69 89 LEU A CA 1
ATOM 692 C C . LEU A 1 89 ? -10.099 1.305 -11.657 1.00 91.69 89 LEU A C 1
ATOM 694 O O . LEU A 1 89 ? -9.201 1.167 -12.482 1.00 91.69 89 LEU A O 1
ATOM 698 N N . ASP A 1 90 ? -11.006 2.279 -11.756 1.00 90.38 90 ASP A N 1
ATOM 699 C CA . ASP A 1 90 ? -11.069 3.175 -12.911 1.00 90.38 90 ASP A CA 1
ATOM 700 C C . ASP A 1 90 ? -9.756 3.955 -13.116 1.00 90.38 90 ASP A C 1
ATOM 702 O O . ASP A 1 90 ? -9.210 4.550 -12.180 1.00 90.38 90 ASP A O 1
ATOM 706 N N . GLY A 1 91 ? -9.193 3.911 -14.322 1.00 85.50 91 GLY A N 1
ATOM 707 C CA . GLY A 1 91 ? -7.873 4.479 -14.621 1.00 85.50 91 GLY A CA 1
ATOM 708 C C . GLY A 1 91 ? -6.685 3.798 -13.916 1.00 85.50 91 GLY A C 1
ATOM 709 O O . GLY A 1 91 ? -5.597 4.374 -13.875 1.00 85.50 91 GLY A O 1
ATOM 710 N N . ILE A 1 92 ? -6.868 2.605 -13.333 1.00 88.38 92 ILE A N 1
ATOM 711 C CA . ILE A 1 92 ? -5.789 1.751 -12.816 1.00 88.38 92 ILE A CA 1
ATOM 712 C C . ILE A 1 92 ? -5.662 0.513 -13.707 1.00 88.38 92 ILE A C 1
ATOM 714 O O . ILE A 1 92 ? -6.503 -0.384 -13.693 1.00 88.38 92 ILE A O 1
ATOM 718 N N . ASP A 1 93 ? -4.558 0.427 -14.444 1.00 75.75 93 ASP A N 1
ATOM 719 C CA . ASP A 1 93 ? -4.309 -0.687 -15.357 1.00 75.75 93 ASP A CA 1
ATOM 720 C C . ASP A 1 93 ? -4.111 -2.034 -14.635 1.00 75.75 93 ASP A C 1
ATOM 722 O O . ASP A 1 93 ? -3.345 -2.153 -13.675 1.00 75.75 93 ASP A O 1
ATOM 726 N N . HIS A 1 94 ? -4.693 -3.092 -15.207 1.00 69.81 94 HIS A N 1
ATOM 727 C CA . HIS A 1 94 ? -4.221 -4.482 -15.106 1.00 69.81 94 HIS A CA 1
ATOM 728 C C . HIS A 1 94 ? -3.888 -5.025 -13.697 1.00 69.81 94 HIS A C 1
ATOM 730 O O . HIS A 1 94 ? -2.896 -5.742 -13.522 1.00 69.81 94 HIS A O 1
ATOM 736 N N . ILE A 1 95 ? -4.732 -4.780 -12.688 1.00 82.94 95 ILE A N 1
ATOM 737 C CA . ILE A 1 95 ? -4.609 -5.435 -11.373 1.00 82.94 95 ILE A CA 1
ATOM 738 C C . ILE A 1 95 ? -5.758 -6.417 -11.104 1.00 82.94 95 ILE A C 1
ATOM 740 O O . ILE A 1 95 ? -6.935 -6.075 -11.135 1.00 82.94 95 ILE A O 1
ATOM 744 N N . LYS A 1 96 ? -5.411 -7.680 -10.822 1.00 85.19 96 LYS A N 1
ATOM 745 C CA . LYS A 1 96 ? -6.365 -8.755 -10.490 1.00 85.19 96 LYS A CA 1
ATOM 746 C C . LYS A 1 96 ? -6.646 -8.785 -8.983 1.00 85.19 96 LYS A C 1
ATOM 748 O O . LYS A 1 96 ? -6.077 -9.600 -8.252 1.00 85.19 96 LYS A O 1
ATOM 753 N N . VAL A 1 97 ? -7.467 -7.843 -8.524 1.00 91.25 97 VAL A N 1
ATOM 754 C CA . VAL A 1 97 ? -7.842 -7.672 -7.102 1.00 91.25 97 VAL A CA 1
ATOM 755 C C . VAL A 1 97 ? -9.309 -7.291 -6.894 1.00 91.25 97 VAL A C 1
ATOM 757 O O . VAL A 1 97 ? -9.668 -6.873 -5.801 1.00 91.25 97 VAL A O 1
ATOM 760 N N . LEU A 1 98 ? -10.162 -7.437 -7.914 1.00 91.12 98 LEU A N 1
ATOM 761 C CA . LEU A 1 98 ? -11.598 -7.176 -7.786 1.00 91.12 98 LEU A CA 1
ATOM 762 C C . LEU A 1 98 ? -12.194 -7.990 -6.625 1.00 91.12 98 LEU A C 1
ATOM 764 O O . LEU A 1 98 ? -11.901 -9.176 -6.486 1.00 91.12 98 LEU A O 1
ATOM 768 N N . GLY A 1 99 ? -13.000 -7.339 -5.788 1.00 92.00 99 GLY A N 1
ATOM 769 C CA . GLY A 1 99 ? -13.586 -7.928 -4.584 1.00 92.00 99 GLY A CA 1
ATOM 770 C C . GLY A 1 99 ? -12.642 -8.033 -3.381 1.00 92.00 99 GLY A C 1
ATOM 771 O O . GLY A 1 99 ? -13.114 -8.359 -2.295 1.00 92.00 99 GLY A O 1
ATOM 772 N N . GLY A 1 100 ? -11.348 -7.732 -3.542 1.00 94.81 100 GLY A N 1
ATOM 773 C CA . GLY A 1 100 ? -10.378 -7.725 -2.447 1.00 94.81 100 GLY A CA 1
ATOM 774 C C . GLY A 1 100 ? -10.674 -6.643 -1.407 1.00 94.81 100 GLY A C 1
ATOM 775 O O . GLY A 1 100 ? -11.231 -5.591 -1.722 1.00 94.81 100 GLY A O 1
ATOM 776 N N . ASP A 1 101 ? -10.293 -6.900 -0.164 1.00 96.00 101 ASP A N 1
ATOM 777 C CA . ASP A 1 101 ? -10.354 -5.949 0.947 1.00 96.00 101 ASP A CA 1
ATOM 778 C C . ASP A 1 101 ? -9.017 -5.212 1.140 1.00 96.00 101 ASP A C 1
ATOM 780 O O . ASP A 1 101 ? -8.056 -5.392 0.383 1.00 96.00 101 ASP A O 1
ATOM 784 N N . LEU A 1 102 ? -8.973 -4.318 2.135 1.00 96.19 102 LEU A N 1
ATOM 785 C CA . LEU A 1 102 ? -7.778 -3.533 2.437 1.00 96.19 102 LEU A CA 1
ATOM 786 C C . LEU A 1 102 ? -6.580 -4.431 2.767 1.00 96.19 102 LEU A C 1
ATOM 788 O O . LEU A 1 102 ? -5.484 -4.157 2.282 1.00 96.19 102 LEU A O 1
ATOM 792 N N . GLU A 1 103 ? -6.787 -5.487 3.554 1.00 96.19 103 GLU A N 1
ATOM 793 C CA . GLU A 1 103 ? -5.737 -6.430 3.947 1.00 96.19 103 GLU A CA 1
ATOM 794 C C . GLU A 1 103 ? -5.102 -7.088 2.720 1.00 96.19 103 GLU A C 1
ATOM 796 O O . GLU A 1 103 ? -3.893 -6.980 2.511 1.00 96.19 103 GLU A O 1
ATOM 801 N N . THR A 1 104 ? -5.931 -7.650 1.838 1.00 95.94 104 THR A N 1
ATOM 802 C CA . THR A 1 104 ? -5.496 -8.323 0.611 1.00 95.94 104 THR A CA 1
ATOM 803 C C . THR A 1 104 ? -4.647 -7.407 -0.270 1.00 95.94 104 THR A C 1
ATOM 805 O O . THR A 1 104 ? -3.618 -7.813 -0.821 1.00 95.94 104 THR A O 1
ATOM 808 N N . VAL A 1 105 ? -5.083 -6.160 -0.469 1.00 96.56 105 VAL A N 1
ATOM 809 C CA . VAL A 1 105 ? -4.363 -5.208 -1.328 1.00 96.56 105 VAL A CA 1
ATOM 810 C C . VAL A 1 105 ? -3.065 -4.754 -0.658 1.00 96.56 105 VAL A C 1
ATOM 812 O O . VAL A 1 105 ? -2.038 -4.628 -1.334 1.00 96.56 105 VAL A O 1
ATOM 815 N N . LEU A 1 106 ? -3.082 -4.547 0.657 1.00 96.69 106 LEU A N 1
ATOM 816 C CA . LEU A 1 106 ? -1.929 -4.105 1.434 1.00 96.69 106 LEU A CA 1
ATOM 817 C C . LEU A 1 106 ? -0.847 -5.191 1.480 1.00 96.69 106 LEU A C 1
ATOM 819 O O . LEU A 1 106 ? 0.307 -4.902 1.160 1.00 96.69 106 LEU A O 1
ATOM 823 N N . GLU A 1 107 ? -1.217 -6.447 1.734 1.00 96.19 107 GLU A N 1
ATOM 824 C CA . GLU A 1 107 ? -0.305 -7.595 1.703 1.00 96.19 107 GLU A CA 1
ATOM 825 C C . GLU A 1 107 ? 0.319 -7.788 0.317 1.00 96.19 107 GLU A C 1
ATOM 827 O O . GLU A 1 107 ? 1.543 -7.878 0.181 1.00 96.19 107 GLU A O 1
ATOM 832 N N . LYS A 1 108 ? -0.497 -7.763 -0.746 1.00 95.75 108 LYS A N 1
ATOM 833 C CA . LYS A 1 108 ? 0.012 -7.865 -2.122 1.00 95.75 108 LYS A CA 1
ATOM 834 C C . LYS A 1 108 ? 1.004 -6.752 -2.448 1.00 95.75 108 LYS A C 1
ATOM 836 O O . LYS A 1 108 ? 1.995 -7.009 -3.133 1.00 95.75 108 LYS A O 1
ATOM 841 N N . THR A 1 109 ? 0.746 -5.530 -1.988 1.00 96.44 109 THR A N 1
ATOM 842 C CA . THR A 1 109 ? 1.640 -4.385 -2.214 1.00 96.44 109 THR A CA 1
ATOM 843 C C . THR A 1 109 ? 2.949 -4.562 -1.453 1.00 96.44 109 THR A C 1
ATOM 845 O O . THR A 1 109 ? 4.020 -4.465 -2.056 1.00 96.44 109 THR A O 1
ATOM 848 N N . TYR A 1 110 ? 2.864 -4.906 -0.165 1.00 97.12 110 TYR A N 1
ATOM 849 C CA . TYR A 1 110 ? 4.014 -5.187 0.689 1.00 97.12 110 TYR A CA 1
ATOM 850 C C . TYR A 1 110 ? 4.929 -6.249 0.071 1.00 97.12 110 TYR A C 1
ATOM 852 O O . TYR A 1 110 ? 6.115 -5.990 -0.140 1.00 97.12 110 TYR A O 1
ATOM 860 N N . LEU A 1 111 ? 4.378 -7.412 -0.290 1.00 96.44 111 LEU A N 1
ATOM 861 C CA . LEU A 1 111 ? 5.151 -8.517 -0.856 1.00 96.44 111 LEU A CA 1
ATOM 862 C C . LEU A 1 111 ? 5.815 -8.128 -2.179 1.00 96.44 111 LEU A C 1
ATOM 864 O O . LEU A 1 111 ? 6.992 -8.415 -2.385 1.00 96.44 111 LEU A O 1
ATOM 868 N N . LYS A 1 112 ? 5.100 -7.428 -3.070 1.00 95.38 112 LYS A N 1
ATOM 869 C CA . LYS A 1 112 ? 5.670 -6.963 -4.345 1.00 95.38 112 LYS A CA 1
ATOM 870 C C . LYS A 1 112 ? 6.873 -6.049 -4.136 1.00 95.38 112 LYS A C 1
ATOM 872 O O . LYS A 1 112 ? 7.875 -6.225 -4.825 1.00 95.38 112 LYS A O 1
ATOM 877 N N . ILE A 1 113 ? 6.784 -5.098 -3.206 1.00 96.38 113 ILE A N 1
ATOM 878 C CA . ILE A 1 113 ? 7.892 -4.184 -2.907 1.00 96.38 113 ILE A CA 1
ATOM 879 C C . ILE A 1 113 ? 9.037 -4.940 -2.224 1.00 96.38 113 ILE A C 1
ATOM 881 O O . ILE A 1 113 ? 10.192 -4.761 -2.605 1.00 96.38 113 ILE A O 1
ATOM 885 N N . ALA A 1 114 ? 8.739 -5.812 -1.258 1.00 94.81 114 ALA A N 1
ATOM 886 C CA . ALA A 1 114 ? 9.744 -6.586 -0.533 1.00 94.81 114 ALA A CA 1
ATOM 887 C C . ALA A 1 114 ? 10.552 -7.506 -1.464 1.00 94.81 114 ALA A C 1
ATOM 889 O O . ALA A 1 114 ? 11.782 -7.498 -1.410 1.00 94.81 114 ALA A O 1
ATOM 890 N N . TYR A 1 115 ? 9.883 -8.241 -2.359 1.00 93.62 115 TYR A N 1
ATOM 891 C CA . TYR A 1 115 ? 10.562 -9.064 -3.363 1.00 93.62 115 TYR A CA 1
ATOM 892 C C . TYR A 1 115 ? 11.343 -8.214 -4.360 1.00 93.62 115 TYR A C 1
ATOM 894 O O . TYR A 1 115 ? 12.490 -8.528 -4.660 1.00 93.62 115 TYR A O 1
ATOM 902 N N . LEU A 1 116 ? 10.778 -7.093 -4.823 1.00 94.62 116 LEU A N 1
ATOM 903 C CA . LEU A 1 116 ? 11.498 -6.211 -5.736 1.00 94.62 116 LEU A CA 1
ATOM 904 C C . LEU A 1 116 ? 12.785 -5.670 -5.101 1.00 94.62 116 LEU A C 1
ATOM 906 O O . LEU A 1 116 ? 13.830 -5.705 -5.738 1.00 94.62 116 LEU A O 1
ATOM 910 N N . LYS A 1 117 ? 12.747 -5.245 -3.835 1.00 94.31 117 LYS A N 1
ATOM 911 C CA . LYS A 1 117 ? 13.941 -4.795 -3.102 1.00 94.31 117 LYS A CA 1
ATOM 912 C C . LYS A 1 117 ? 15.007 -5.880 -2.933 1.00 94.31 117 LYS A C 1
ATOM 914 O O . LYS A 1 117 ? 16.175 -5.539 -2.779 1.00 94.31 117 LYS A O 1
ATOM 919 N N . LYS A 1 118 ? 14.626 -7.157 -2.951 1.00 92.19 118 LYS A N 1
ATOM 920 C CA . LYS A 1 118 ? 15.566 -8.281 -2.882 1.00 92.19 118 LYS A CA 1
ATOM 921 C C . LYS A 1 118 ? 16.165 -8.613 -4.252 1.00 92.19 118 LYS A C 1
ATOM 923 O O . LYS A 1 118 ? 17.363 -8.855 -4.347 1.00 92.19 118 LYS A O 1
ATOM 928 N N . ASP A 1 119 ? 15.341 -8.574 -5.296 1.00 91.44 119 ASP A N 1
ATOM 929 C CA . ASP A 1 119 ? 15.662 -9.191 -6.587 1.00 91.44 119 ASP A CA 1
ATOM 930 C C . ASP A 1 119 ? 15.940 -8.170 -7.710 1.00 91.44 119 ASP A C 1
ATOM 932 O O . ASP A 1 119 ? 16.125 -8.560 -8.863 1.00 91.44 119 ASP A O 1
ATOM 936 N N . TYR A 1 120 ? 15.986 -6.861 -7.418 1.00 89.56 120 TYR A N 1
ATOM 937 C CA . TYR A 1 120 ? 16.101 -5.808 -8.446 1.00 89.56 120 TYR A CA 1
ATOM 938 C C . TYR A 1 120 ? 17.395 -5.833 -9.274 1.00 89.56 120 TYR A C 1
ATOM 940 O O . TYR A 1 120 ? 17.450 -5.192 -10.321 1.00 89.56 120 TYR A O 1
ATOM 948 N N . MET A 1 121 ? 18.422 -6.559 -8.829 1.00 87.56 121 MET A N 1
ATOM 949 C CA . MET A 1 121 ? 19.665 -6.759 -9.583 1.00 87.56 121 MET A CA 1
ATOM 950 C C . MET A 1 121 ? 19.601 -7.955 -10.549 1.00 87.56 121 MET A C 1
ATOM 952 O O . MET A 1 121 ? 20.561 -8.210 -11.269 1.00 87.56 121 MET A O 1
ATOM 956 N N . SER A 1 122 ? 18.499 -8.713 -10.574 1.00 88.06 122 SER A N 1
ATOM 957 C CA . SER A 1 122 ? 18.341 -9.849 -11.485 1.00 88.06 122 SER A CA 1
ATOM 958 C C . SER A 1 122 ? 18.160 -9.383 -12.932 1.00 88.06 122 SER A C 1
ATOM 960 O O . SER A 1 122 ? 17.196 -8.687 -13.251 1.00 88.06 122 SER A O 1
ATOM 962 N N . GLU A 1 123 ? 19.026 -9.844 -13.835 1.00 81.31 123 GLU A N 1
ATOM 963 C CA . GLU A 1 123 ? 18.967 -9.523 -15.273 1.00 81.31 123 GLU A CA 1
ATOM 964 C C . GLU A 1 123 ? 17.687 -10.036 -15.958 1.00 81.31 123 GLU A C 1
ATOM 966 O O . GLU A 1 123 ? 17.234 -9.477 -16.955 1.00 81.31 123 GLU A O 1
ATOM 971 N N . SER A 1 124 ? 17.058 -11.070 -15.391 1.00 84.94 124 SER A N 1
ATOM 972 C CA . SER A 1 124 ? 15.793 -11.636 -15.884 1.00 84.94 124 SER A CA 1
ATOM 973 C C . SER A 1 124 ? 14.558 -10.787 -15.542 1.00 84.94 124 SER A C 1
ATOM 975 O O . SER A 1 124 ? 13.458 -11.036 -16.044 1.00 84.94 124 SER A O 1
ATOM 977 N N . LEU A 1 125 ? 14.707 -9.784 -14.670 1.00 88.00 125 LEU A N 1
ATOM 978 C CA . LEU A 1 125 ? 13.595 -9.029 -14.114 1.00 88.00 125 LEU A CA 1
ATOM 979 C C . LEU A 1 125 ? 13.332 -7.746 -14.908 1.00 88.00 125 LEU A C 1
ATOM 981 O O . LEU A 1 125 ? 14.130 -6.811 -14.927 1.00 88.00 125 LEU A O 1
ATOM 985 N N . ASN A 1 126 ? 12.135 -7.627 -15.483 1.00 90.50 126 ASN A N 1
ATOM 986 C CA . ASN A 1 126 ? 11.692 -6.358 -16.056 1.00 90.50 126 ASN A CA 1
ATOM 987 C C . ASN A 1 126 ? 11.269 -5.374 -14.946 1.00 90.50 126 ASN A C 1
ATOM 989 O O . ASN A 1 126 ? 10.106 -5.349 -14.530 1.00 90.50 126 ASN A O 1
ATOM 993 N N . LEU A 1 127 ? 12.218 -4.555 -14.476 1.00 91.69 127 LEU A N 1
ATOM 994 C CA . LEU A 1 127 ? 12.009 -3.578 -13.399 1.00 91.69 127 LEU A CA 1
ATOM 995 C C . LEU A 1 127 ? 10.866 -2.606 -13.685 1.00 91.69 127 LEU A C 1
ATOM 997 O O . LEU A 1 127 ? 10.058 -2.339 -12.800 1.00 91.69 127 LEU A O 1
ATOM 1001 N N . TYR A 1 128 ? 10.760 -2.114 -14.921 1.00 91.50 128 TYR A N 1
ATOM 1002 C CA . TYR A 1 128 ? 9.725 -1.152 -15.294 1.00 91.50 128 TYR A CA 1
ATOM 1003 C C . TYR A 1 128 ? 8.321 -1.735 -15.09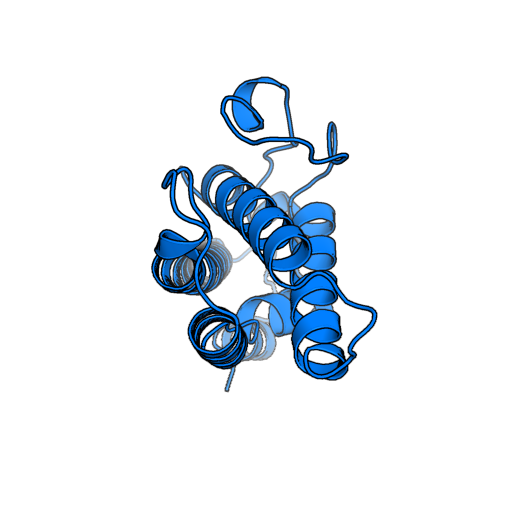7 1.00 91.50 128 TYR A C 1
ATOM 1005 O O . TYR A 1 128 ? 7.480 -1.122 -14.444 1.00 91.50 128 TYR A O 1
ATOM 1013 N N . VAL A 1 129 ? 8.081 -2.959 -15.580 1.00 90.50 129 VAL A N 1
ATOM 1014 C CA . VAL A 1 129 ? 6.778 -3.628 -15.428 1.00 90.50 129 VAL A CA 1
ATOM 1015 C C . VAL A 1 129 ? 6.457 -3.896 -13.956 1.00 90.50 129 VAL A C 1
ATOM 1017 O O . VAL A 1 129 ? 5.320 -3.700 -13.523 1.00 90.50 129 VAL A O 1
ATOM 1020 N N . ARG A 1 130 ? 7.449 -4.315 -13.159 1.00 92.12 130 ARG A N 1
ATOM 1021 C CA . ARG A 1 130 ? 7.266 -4.544 -11.715 1.00 92.12 130 ARG A CA 1
ATOM 1022 C C . ARG A 1 130 ? 6.922 -3.250 -10.980 1.00 92.12 130 ARG A C 1
ATOM 1024 O O . ARG A 1 130 ? 5.984 -3.244 -10.187 1.00 92.12 130 ARG A O 1
ATOM 1031 N N . MET A 1 131 ? 7.622 -2.165 -11.295 1.00 92.88 131 MET A N 1
ATOM 1032 C CA . MET A 1 131 ? 7.394 -0.844 -10.713 1.00 92.88 131 MET A CA 1
ATOM 1033 C C . MET A 1 131 ? 6.039 -0.262 -11.109 1.00 92.88 131 MET A C 1
ATOM 1035 O O . MET A 1 131 ? 5.323 0.232 -10.244 1.00 92.88 131 MET A O 1
ATOM 1039 N N . ARG A 1 132 ? 5.625 -0.402 -12.374 1.00 91.75 132 ARG A N 1
ATOM 1040 C CA . ARG A 1 132 ? 4.286 0.010 -12.828 1.00 91.75 132 ARG A CA 1
ATOM 1041 C C . ARG A 1 132 ? 3.177 -0.770 -12.120 1.00 91.75 132 ARG A C 1
ATOM 1043 O O . ARG A 1 132 ? 2.166 -0.199 -11.729 1.00 91.75 132 ARG A O 1
ATOM 1050 N N . ASN A 1 133 ? 3.380 -2.067 -11.888 1.00 92.50 133 ASN A N 1
ATOM 1051 C CA . ASN A 1 133 ? 2.442 -2.877 -11.109 1.00 92.50 133 ASN A CA 1
ATOM 1052 C C . ASN A 1 133 ? 2.343 -2.365 -9.660 1.00 92.50 133 ASN A C 1
ATOM 1054 O O . ASN A 1 133 ? 1.243 -2.147 -9.165 1.00 92.50 133 ASN A O 1
ATOM 1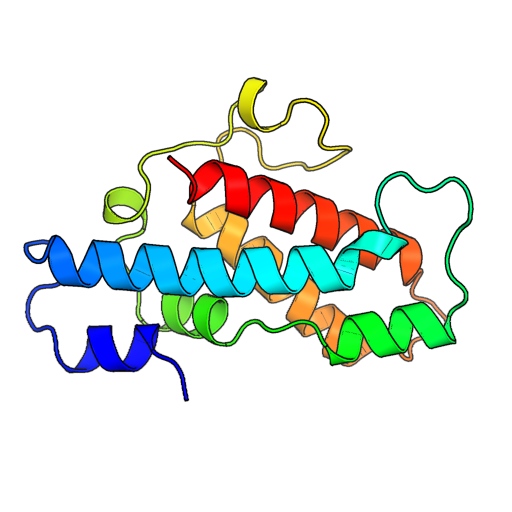058 N N . ILE A 1 134 ? 3.476 -2.100 -9.001 1.00 94.69 134 ILE A N 1
ATOM 1059 C CA . ILE A 1 134 ? 3.497 -1.514 -7.649 1.00 94.69 134 ILE A CA 1
ATOM 1060 C C . ILE A 1 134 ? 2.799 -0.151 -7.627 1.00 94.69 134 ILE A C 1
ATOM 1062 O O . ILE A 1 134 ? 1.995 0.086 -6.733 1.00 94.69 134 ILE A O 1
ATOM 1066 N N . TYR A 1 135 ? 3.042 0.710 -8.618 1.00 94.38 135 TYR A N 1
ATOM 1067 C CA . TYR A 1 135 ? 2.355 1.995 -8.760 1.00 94.38 135 TYR A CA 1
ATOM 1068 C C . TYR A 1 135 ? 0.831 1.829 -8.785 1.00 94.38 135 TYR A C 1
ATOM 1070 O O . TYR A 1 135 ? 0.133 2.467 -8.000 1.00 94.38 135 TYR A O 1
ATOM 1078 N N . ASN A 1 136 ? 0.311 0.901 -9.590 1.00 94.06 136 ASN A N 1
ATOM 1079 C CA . ASN A 1 136 ? -1.127 0.640 -9.678 1.00 94.06 136 ASN A CA 1
ATOM 1080 C C . ASN A 1 136 ? -1.727 0.167 -8.342 1.00 94.06 136 ASN A C 1
ATOM 1082 O O . ASN A 1 136 ? -2.772 0.662 -7.917 1.00 94.06 136 ASN A O 1
ATOM 1086 N N . TYR A 1 137 ? -1.046 -0.743 -7.642 1.00 95.62 137 TYR A N 1
ATOM 1087 C CA . TYR A 1 137 ? -1.454 -1.180 -6.302 1.00 95.62 137 TYR A CA 1
ATOM 1088 C C . TYR A 1 137 ? -1.391 -0.040 -5.275 1.00 95.62 137 TYR A C 1
ATOM 1090 O O . TYR A 1 137 ? -2.305 0.123 -4.469 1.00 95.62 137 TYR A O 1
ATOM 1098 N N . ASN A 1 138 ? -0.353 0.795 -5.337 1.00 95.25 138 ASN A N 1
ATOM 1099 C CA . ASN A 1 138 ? -0.185 1.944 -4.456 1.00 95.25 138 ASN A CA 1
ATOM 1100 C C . ASN A 1 138 ? -1.306 2.979 -4.662 1.00 95.25 138 ASN A C 1
ATOM 1102 O O . ASN A 1 138 ? -1.892 3.467 -3.697 1.00 95.25 138 ASN A O 1
ATOM 1106 N N . ARG A 1 139 ? -1.679 3.262 -5.916 1.00 94.31 139 ARG A N 1
ATOM 1107 C CA . ARG A 1 139 ? -2.830 4.114 -6.257 1.00 94.31 139 ARG A CA 1
ATOM 1108 C C . ARG A 1 139 ? -4.138 3.542 -5.720 1.00 94.31 139 ARG A C 1
ATOM 1110 O O . ARG A 1 139 ? -4.936 4.293 -5.159 1.00 94.31 139 ARG A O 1
ATOM 1117 N N . LEU A 1 140 ? -4.342 2.230 -5.831 1.00 95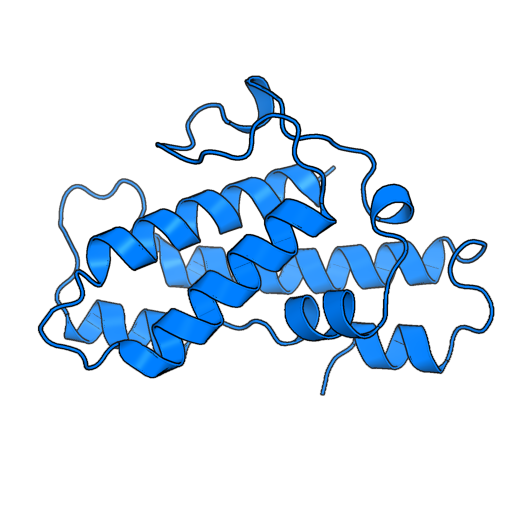.69 140 LEU A N 1
ATOM 1118 C CA . LEU A 1 140 ? -5.517 1.571 -5.267 1.00 95.69 140 LEU A CA 1
ATOM 1119 C C . LEU A 1 140 ? -5.559 1.707 -3.737 1.00 95.69 140 LEU A C 1
ATOM 1121 O O . LEU A 1 140 ? -6.588 2.113 -3.197 1.00 95.69 140 LEU A O 1
ATOM 1125 N N . LEU A 1 141 ? -4.440 1.472 -3.041 1.00 96.19 141 LEU A N 1
ATOM 1126 C CA . LEU A 1 141 ? -4.351 1.672 -1.589 1.00 96.19 141 LEU A CA 1
ATOM 1127 C C . LEU A 1 141 ? -4.711 3.101 -1.177 1.00 96.19 141 LEU A C 1
ATOM 1129 O O . LEU A 1 141 ? -5.433 3.282 -0.198 1.00 96.19 141 LEU A O 1
ATOM 1133 N N . GLN A 1 142 ? -4.283 4.120 -1.931 1.00 95.56 142 GLN A N 1
ATOM 1134 C CA . GLN A 1 142 ? -4.686 5.502 -1.641 1.00 95.56 142 GLN A CA 1
ATOM 1135 C C . GLN A 1 142 ? -6.196 5.693 -1.726 1.00 95.56 142 GLN A C 1
ATOM 1137 O O . GLN A 1 142 ? -6.758 6.400 -0.894 1.00 95.56 142 GLN A O 1
ATOM 1142 N N . ARG A 1 143 ? -6.862 5.077 -2.707 1.00 95.00 143 ARG A N 1
ATOM 1143 C CA . ARG A 1 143 ? -8.322 5.174 -2.857 1.00 95.00 143 ARG A CA 1
ATOM 1144 C C . ARG A 1 143 ? -9.059 4.421 -1.745 1.00 95.00 143 ARG A C 1
ATOM 1146 O O . ARG A 1 143 ? -10.088 4.895 -1.262 1.00 95.00 143 ARG A O 1
ATOM 1153 N N . MET A 1 144 ? -8.514 3.287 -1.300 1.00 95.38 144 MET A N 1
ATOM 1154 C CA . MET A 1 144 ? -9.080 2.484 -0.209 1.00 95.38 144 MET A CA 1
ATOM 1155 C C . MET A 1 144 ? -8.881 3.119 1.175 1.00 95.38 144 MET A C 1
ATOM 1157 O O . MET A 1 144 ? -9.752 2.996 2.033 1.00 95.38 144 MET A O 1
ATOM 1161 N N . LEU A 1 145 ? -7.759 3.804 1.403 1.00 95.12 145 LEU A N 1
ATOM 1162 C CA . LEU A 1 145 ? -7.441 4.490 2.665 1.00 95.12 145 LEU A CA 1
ATOM 1163 C C . LEU A 1 145 ? -7.910 5.953 2.692 1.00 95.12 145 LEU A C 1
ATOM 1165 O O . LEU A 1 145 ? -8.040 6.551 3.764 1.00 95.12 145 LEU A O 1
ATOM 1169 N N . GLY A 1 146 ? -8.136 6.541 1.518 1.00 87.88 146 GLY A N 1
ATOM 1170 C CA . GLY A 1 146 ? -8.711 7.868 1.342 1.00 87.88 146 GLY A CA 1
ATOM 1171 C C . GLY A 1 146 ? -10.173 7.922 1.783 1.00 87.88 146 GLY A C 1
ATOM 1172 O O . GLY A 1 146 ? -10.830 6.887 1.918 1.00 87.88 146 GLY A O 1
ATOM 1173 N N . LYS A 1 147 ? -10.672 9.140 2.022 1.00 63.22 147 LYS A N 1
ATOM 1174 C CA . LYS A 1 147 ? -12.102 9.375 2.271 1.00 63.22 147 LYS A CA 1
ATOM 1175 C C . LYS A 1 147 ? -12.902 8.971 1.040 1.00 63.22 147 LYS A C 1
ATOM 1177 O O . LYS A 1 147 ? -12.486 9.366 -0.064 1.00 63.22 147 LYS A O 1
#